Protein AF-A0A392SJG3-F1 (afdb_monomer_lite)

Secondary structure (DSSP, 8-state):
-HHHHHHHTTS-HHHHHTTHHHHHHHHHHHHHTGGG--HHHHHHHHHHHHHHHHHHHHHHHHHHHHHHHHHHHHHHHHHHHHHHHHHHHHHHHHHHHHHHH--

Radius of gyration: 27.7 Å; chains: 1; bounding box: 59×23×79 Å

Organism: NCBI:txid97028

Structure (mmCIF, N/CA/C/O backbone):
data_AF-A0A392SJG3-F1
#
_entry.id   AF-A0A392SJG3-F1
#
loop_
_atom_site.group_PDB
_atom_site.id
_atom_site.type_symbol
_atom_site.label_atom_id
_atom_site.label_alt_id
_atom_site.label_comp_id
_atom_site.label_asym_id
_atom_site.label_entity_id
_atom_site.label_seq_id
_atom_site.pdbx_PDB_ins_code
_atom_site.Cartn_x
_atom_site.Cartn_y
_atom_site.Cartn_z
_atom_site.occupancy
_atom_site.B_iso_or_equiv
_atom_site.auth_seq_id
_atom_site.auth_comp_id
_atom_site.auth_asym_id
_atom_site.auth_atom_id
_atom_site.pdbx_PDB_model_num
ATOM 1 N N . ALA A 1 1 ? -4.907 6.953 24.968 1.00 64.94 1 ALA A N 1
ATOM 2 C CA . ALA A 1 1 ? -5.655 6.340 23.853 1.00 64.94 1 ALA A CA 1
ATOM 3 C C . ALA A 1 1 ? -6.069 7.360 22.780 1.00 64.94 1 ALA A C 1
ATOM 5 O O . ALA A 1 1 ? -5.347 7.498 21.805 1.00 64.94 1 ALA A O 1
ATOM 6 N N . ILE A 1 2 ? -7.131 8.160 22.965 1.00 71.00 2 ILE A N 1
ATOM 7 C C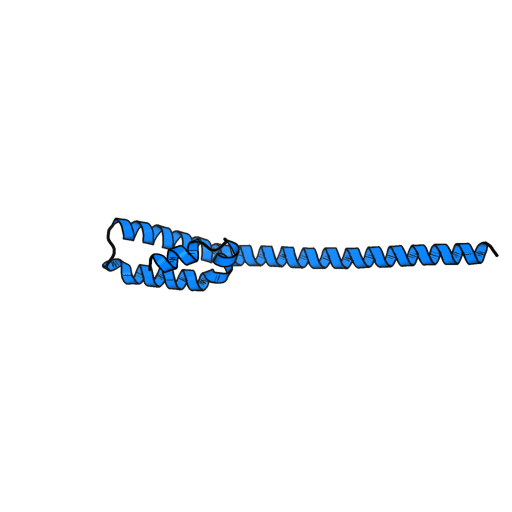A . ILE A 1 2 ? -7.715 9.012 21.894 1.00 71.00 2 ILE A CA 1
ATOM 8 C C . ILE A 1 2 ? -6.734 10.015 21.260 1.00 71.00 2 ILE A C 1
ATOM 10 O O . ILE A 1 2 ? -6.742 10.202 20.048 1.00 71.00 2 ILE A O 1
ATOM 14 N N . LYS A 1 3 ? -5.865 10.664 22.048 1.00 77.69 3 LYS A N 1
ATOM 15 C CA . LYS A 1 3 ? -4.851 11.586 21.498 1.00 77.69 3 LYS A CA 1
ATOM 16 C C . LYS A 1 3 ? -3.830 10.880 20.598 1.00 77.69 3 LYS A C 1
ATOM 18 O O . LYS A 1 3 ? -3.328 11.512 19.680 1.00 77.69 3 LYS A O 1
ATOM 23 N N . HIS A 1 4 ? -3.516 9.615 20.875 1.00 74.06 4 HIS A N 1
ATOM 24 C CA . HIS A 1 4 ? -2.569 8.830 20.084 1.00 74.06 4 HIS A CA 1
ATOM 25 C C . HIS A 1 4 ? -3.209 8.397 18.764 1.00 74.06 4 HIS A C 1
ATOM 27 O O . HIS A 1 4 ? -2.656 8.682 17.712 1.00 74.06 4 HIS A O 1
ATOM 33 N N . LEU A 1 5 ? -4.445 7.888 18.813 1.00 74.88 5 LEU A N 1
ATOM 34 C CA . LEU A 1 5 ? -5.230 7.599 17.613 1.0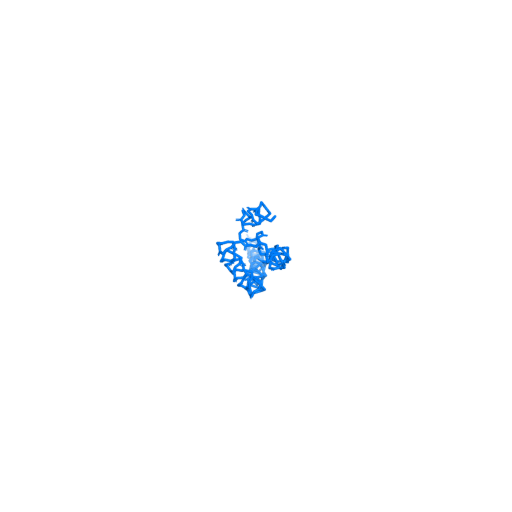0 74.88 5 LEU A CA 1
ATOM 35 C C . LEU A 1 5 ? -5.409 8.843 16.726 1.00 74.88 5 LEU A C 1
ATOM 37 O O . LEU A 1 5 ? -5.195 8.785 15.526 1.00 74.88 5 LEU A O 1
ATOM 41 N N . LYS A 1 6 ? -5.727 10.005 17.312 1.00 77.94 6 LYS A N 1
ATOM 42 C CA . LYS A 1 6 ? -5.826 11.264 16.555 1.00 77.94 6 LYS A CA 1
ATOM 43 C C . LYS A 1 6 ? -4.513 11.698 15.904 1.00 77.94 6 LYS A C 1
ATOM 45 O O . LYS A 1 6 ? -4.569 12.467 14.956 1.00 77.94 6 LYS A O 1
ATOM 50 N N . ARG A 1 7 ? -3.356 11.296 16.437 1.00 82.06 7 ARG A N 1
ATOM 51 C CA . ARG A 1 7 ? -2.068 11.529 15.771 1.00 82.06 7 ARG A CA 1
ATOM 52 C C . ARG A 1 7 ? -1.881 10.537 14.634 1.00 82.06 7 ARG A C 1
ATOM 54 O O . ARG A 1 7 ? -1.582 10.977 13.539 1.00 82.06 7 ARG A O 1
ATOM 61 N N . LEU A 1 8 ? -2.146 9.254 14.886 1.00 78.38 8 LEU A N 1
ATOM 62 C CA . LEU A 1 8 ? -2.042 8.197 13.880 1.00 78.38 8 LEU A CA 1
ATOM 63 C C . LEU A 1 8 ? -2.940 8.461 12.659 1.00 78.38 8 LEU A C 1
ATOM 65 O O . LEU A 1 8 ? -2.497 8.323 11.533 1.00 78.38 8 LEU A O 1
ATOM 69 N N . LEU A 1 9 ? -4.167 8.939 12.873 1.00 77.94 9 LEU A N 1
ATOM 70 C CA . LEU A 1 9 ? -5.121 9.271 11.804 1.00 77.94 9 LEU A CA 1
ATOM 71 C C . LEU A 1 9 ? -4.915 10.661 11.178 1.00 77.94 9 LEU A C 1
ATOM 73 O O . LEU A 1 9 ? -5.697 11.072 10.326 1.00 77.94 9 LEU A O 1
ATOM 77 N N . ARG A 1 10 ? -3.939 11.438 11.658 1.00 82.19 10 ARG A N 1
ATOM 78 C CA . ARG A 1 10 ? -3.564 12.729 11.053 1.00 82.19 10 ARG A CA 1
ATOM 79 C C . ARG A 1 10 ? -2.425 12.601 10.051 1.00 82.19 10 ARG A C 1
ATOM 81 O O . ARG A 1 10 ? -2.139 13.584 9.377 1.00 82.19 10 ARG A O 1
ATOM 88 N N . TYR A 1 11 ? -1.770 11.449 10.028 1.00 77.56 11 TYR A N 1
ATOM 89 C CA . TYR A 1 11 ? -0.770 11.114 9.034 1.00 77.56 11 TYR A CA 1
ATOM 90 C C . TYR A 1 11 ? -1.418 10.942 7.662 1.00 77.56 11 TYR A C 1
ATOM 92 O O . TYR A 1 11 ? -2.616 10.652 7.572 1.00 77.56 11 TYR A O 1
ATOM 100 N N . ASP A 1 12 ? -0.627 11.148 6.612 1.00 81.94 12 ASP A N 1
ATOM 101 C CA . ASP A 1 12 ? -1.051 10.772 5.266 1.00 81.94 12 ASP A CA 1
ATOM 102 C C . ASP A 1 12 ? -1.261 9.245 5.201 1.00 81.94 12 ASP A C 1
ATOM 104 O O . ASP A 1 12 ? -0.784 8.489 6.052 1.00 81.94 12 ASP A O 1
ATOM 108 N N . VAL A 1 13 ? -1.995 8.778 4.197 1.00 78.69 13 VAL A N 1
ATOM 109 C CA . VAL A 1 13 ? -2.242 7.356 3.948 1.00 78.69 13 VAL A CA 1
ATOM 110 C C . VAL A 1 13 ? -0.921 6.596 3.817 1.00 78.69 13 VAL A C 1
ATOM 112 O O . VAL A 1 13 ? -0.812 5.489 4.338 1.00 78.69 13 VAL A O 1
ATOM 115 N N . ASP A 1 14 ? 0.092 7.200 3.197 1.00 84.00 14 ASP A N 1
ATOM 116 C CA . ASP A 1 14 ? 1.424 6.606 3.058 1.00 84.00 14 ASP A CA 1
ATOM 117 C C . ASP A 1 14 ? 2.122 6.423 4.414 1.00 84.00 14 ASP A C 1
ATOM 119 O O . ASP A 1 14 ? 2.516 5.315 4.769 1.00 84.00 14 ASP A O 1
ATOM 123 N N . ASP A 1 15 ? 2.159 7.476 5.229 1.00 86.44 15 ASP A N 1
ATOM 124 C CA . ASP A 1 15 ? 2.710 7.443 6.589 1.00 86.44 15 ASP A CA 1
ATOM 125 C C . ASP A 1 15 ? 1.973 6.440 7.504 1.00 86.44 15 ASP A C 1
ATOM 127 O O . ASP A 1 15 ? 2.540 5.925 8.475 1.00 86.44 15 ASP A O 1
ATOM 131 N N . LEU A 1 16 ? 0.681 6.207 7.248 1.00 85.19 16 LEU A N 1
ATOM 132 C CA . LEU A 1 16 ? -0.130 5.237 7.980 1.00 85.19 16 LEU A CA 1
ATOM 133 C C . LEU A 1 16 ? 0.166 3.796 7.542 1.00 85.19 16 LEU A C 1
ATOM 135 O O . LEU A 1 16 ? 0.186 2.908 8.397 1.00 85.19 16 LEU A O 1
ATOM 139 N N . LEU A 1 17 ? 0.426 3.566 6.250 1.00 88.31 17 LEU A N 1
ATOM 140 C CA . LEU A 1 17 ? 0.882 2.273 5.727 1.00 88.31 17 LEU A CA 1
ATOM 141 C C . LEU A 1 17 ? 2.240 1.884 6.329 1.00 88.31 17 LEU A C 1
ATOM 143 O O . LEU A 1 17 ? 2.404 0.756 6.791 1.00 88.31 17 LEU A O 1
ATOM 147 N N . ASP A 1 18 ? 3.163 2.834 6.465 1.00 89.56 18 ASP A N 1
ATOM 148 C CA . ASP A 1 18 ? 4.469 2.585 7.096 1.00 89.56 18 ASP A CA 1
ATOM 149 C C . ASP A 1 18 ? 4.354 2.273 8.601 1.00 89.56 18 ASP A C 1
ATOM 151 O O . ASP A 1 18 ? 5.230 1.656 9.214 1.00 89.56 18 ASP A O 1
ATOM 155 N N . GLN A 1 19 ? 3.247 2.683 9.225 1.00 88.94 19 GLN A N 1
ATOM 156 C CA . GLN A 1 19 ? 2.988 2.526 10.656 1.00 88.94 19 GLN A CA 1
ATOM 157 C C . GLN A 1 19 ? 1.938 1.456 10.983 1.00 88.94 19 GLN A C 1
ATOM 159 O O . GLN A 1 19 ? 1.463 1.410 12.123 1.00 88.94 19 GLN A O 1
ATOM 164 N N . VAL A 1 20 ? 1.612 0.555 10.047 1.00 91.50 20 VAL A N 1
ATOM 165 C CA . VAL A 1 20 ? 0.634 -0.540 10.237 1.00 91.50 20 VAL A CA 1
ATOM 166 C C . VAL A 1 20 ? 0.869 -1.315 11.537 1.00 91.50 20 VAL A C 1
ATOM 168 O O . VAL A 1 20 ? -0.079 -1.605 12.270 1.00 91.50 20 VAL A O 1
ATOM 171 N N . ASN A 1 21 ? 2.129 -1.604 11.872 1.00 91.69 21 ASN A N 1
ATOM 172 C CA . ASN A 1 21 ? 2.481 -2.320 13.101 1.00 91.69 21 ASN A CA 1
ATOM 173 C C . ASN A 1 21 ? 2.158 -1.500 14.359 1.00 91.69 21 ASN A C 1
ATOM 175 O O . ASN A 1 21 ? 1.531 -2.009 15.287 1.00 91.69 21 ASN A O 1
ATOM 179 N N . ASN A 1 22 ? 2.515 -0.213 14.375 1.00 91.25 22 ASN A N 1
ATOM 180 C CA . ASN A 1 22 ? 2.215 0.683 15.497 1.00 91.25 22 ASN A CA 1
ATOM 181 C C . ASN A 1 22 ? 0.700 0.858 15.679 1.00 91.25 22 ASN A C 1
ATOM 183 O O . ASN A 1 22 ? 0.199 0.867 16.806 1.00 91.25 22 ASN A O 1
ATOM 187 N N . PHE A 1 23 ? -0.037 0.967 14.570 1.00 91.19 23 PHE A N 1
ATOM 188 C CA . PHE A 1 23 ? -1.494 1.049 14.583 1.00 91.19 23 PHE A CA 1
ATOM 189 C C . PHE A 1 23 ? -2.140 -0.251 15.084 1.00 91.19 23 PHE A C 1
ATOM 191 O O . PHE A 1 23 ? -3.087 -0.201 15.869 1.00 91.19 23 PHE A O 1
ATOM 198 N N . THR A 1 24 ? -1.594 -1.405 14.693 1.00 93.56 24 THR A N 1
ATOM 199 C CA . THR A 1 24 ? -2.050 -2.727 15.149 1.00 93.56 24 THR A CA 1
ATOM 200 C C . THR A 1 24 ? -1.887 -2.887 16.656 1.00 93.56 24 THR A C 1
ATOM 202 O O . THR A 1 24 ? -2.867 -3.186 17.334 1.00 93.56 24 THR A O 1
ATOM 205 N N . VAL A 1 25 ? -0.704 -2.580 17.199 1.00 94.00 25 VAL A N 1
ATOM 206 C CA . VAL A 1 25 ? -0.456 -2.618 18.653 1.00 94.00 25 VAL A C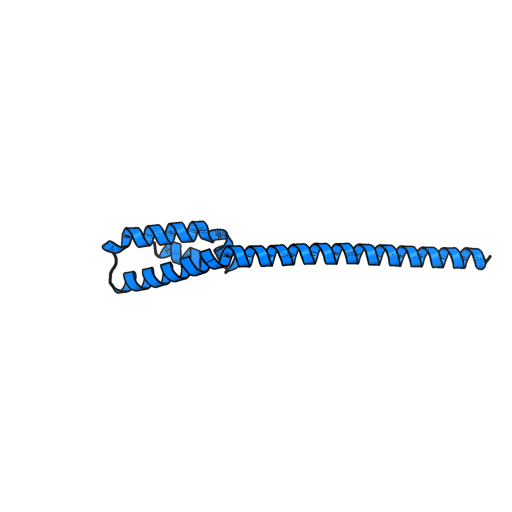A 1
ATOM 207 C C . VAL A 1 25 ? -1.445 -1.717 19.398 1.00 94.00 25 VAL A C 1
ATOM 209 O O . VAL A 1 25 ? -2.041 -2.123 20.394 1.00 94.00 25 VAL A O 1
ATOM 212 N N . PHE A 1 26 ? -1.696 -0.510 18.882 1.00 91.81 26 PHE A N 1
ATOM 213 C CA . PHE A 1 26 ? -2.689 0.384 19.474 1.00 91.81 26 PHE A CA 1
ATOM 214 C C . PHE A 1 26 ? -4.108 -0.214 19.475 1.00 91.81 26 PHE A C 1
ATOM 216 O O . PHE A 1 26 ? -4.832 -0.078 20.467 1.00 91.81 26 PHE A O 1
ATOM 223 N N . ALA A 1 27 ? -4.535 -0.824 18.366 1.00 92.25 27 ALA A N 1
ATOM 224 C CA . ALA A 1 27 ? -5.867 -1.412 18.250 1.00 92.25 27 ALA A CA 1
ATOM 225 C C . ALA A 1 27 ? -6.048 -2.585 19.228 1.00 92.25 27 ALA A C 1
ATOM 227 O O . ALA A 1 27 ? -7.090 -2.695 19.882 1.00 92.25 27 ALA A O 1
ATOM 228 N N . GLU A 1 28 ? -5.012 -3.406 19.394 1.00 94.31 28 GLU A N 1
ATOM 229 C CA . GLU A 1 28 ? -4.988 -4.501 20.364 1.00 94.31 28 GLU A CA 1
ATOM 230 C C . GLU A 1 28 ? -5.047 -3.993 21.813 1.00 94.31 28 GLU A C 1
ATOM 232 O O . GLU A 1 28 ? -5.873 -4.476 22.594 1.00 94.31 28 GLU A O 1
ATOM 237 N N . ASP A 1 29 ? -4.272 -2.960 22.157 1.00 92.50 29 ASP A N 1
ATOM 238 C CA . ASP A 1 29 ? -4.311 -2.318 23.480 1.00 92.50 29 ASP A CA 1
ATOM 239 C C . ASP A 1 29 ? -5.697 -1.729 23.797 1.00 92.50 29 ASP A C 1
ATOM 241 O O . ASP A 1 29 ? -6.208 -1.824 24.926 1.00 92.50 29 ASP A O 1
ATOM 245 N N . LEU A 1 30 ? -6.332 -1.113 22.792 1.00 90.25 30 LEU A N 1
ATOM 246 C CA . LEU A 1 30 ? -7.685 -0.575 22.913 1.00 90.25 30 LEU A CA 1
ATOM 247 C C . LEU A 1 30 ? -8.694 -1.701 23.167 1.00 90.25 30 LEU A C 1
ATOM 249 O O . LEU A 1 30 ? -9.523 -1.584 24.074 1.00 90.25 30 LEU A O 1
ATOM 253 N N . ARG A 1 31 ? -8.580 -2.809 22.427 1.00 93.25 31 ARG A N 1
ATOM 254 C CA . ARG A 1 31 ? -9.423 -3.998 22.587 1.00 93.25 31 ARG A CA 1
ATOM 255 C C . ARG A 1 31 ? -9.254 -4.653 23.957 1.00 93.25 31 ARG A C 1
ATOM 257 O O . ARG A 1 31 ? -10.253 -5.011 24.589 1.00 93.25 31 ARG A O 1
ATOM 264 N N . ALA A 1 32 ? -8.024 -4.752 24.457 1.00 93.94 32 ALA A N 1
ATOM 265 C CA . ALA A 1 32 ? -7.732 -5.262 25.799 1.00 93.94 32 ALA A CA 1
ATOM 266 C C . ALA A 1 32 ? -8.374 -4.404 26.909 1.00 93.94 32 ALA A C 1
ATOM 268 O O . ALA A 1 32 ? -8.711 -4.898 27.987 1.00 93.94 32 ALA A O 1
ATOM 269 N N . SER A 1 33 ? -8.612 -3.122 26.626 1.00 90.50 33 SER A N 1
ATOM 270 C CA . SER A 1 33 ? -9.262 -2.173 27.538 1.00 90.50 33 SER A CA 1
ATOM 271 C C . SER A 1 33 ? -10.791 -2.094 27.379 1.00 90.50 33 SER A C 1
ATOM 273 O O . SER A 1 33 ? -11.418 -1.236 28.004 1.00 90.50 33 SER A O 1
ATOM 275 N N . SER A 1 34 ? -11.404 -2.978 26.581 1.00 91.94 34 SER A N 1
ATOM 276 C CA . SER A 1 34 ? -12.836 -2.942 26.221 1.00 91.94 34 SER A CA 1
ATOM 277 C C . SER A 1 34 ? -13.795 -2.936 27.414 1.00 91.94 34 SER A C 1
ATOM 279 O O . SER A 1 34 ? -14.819 -2.260 27.376 1.00 91.94 34 SER A O 1
ATOM 281 N N . TRP A 1 35 ? -13.444 -3.606 28.512 1.00 94.38 35 TRP A N 1
ATOM 282 C CA . TRP A 1 35 ? -14.257 -3.667 29.735 1.00 94.38 35 TRP A CA 1
ATOM 283 C C . TRP A 1 35 ? -14.468 -2.307 30.423 1.00 94.38 35 TRP A C 1
ATOM 285 O O . TRP A 1 35 ? -15.354 -2.174 31.266 1.00 94.38 35 TRP A O 1
ATOM 295 N N . ARG A 1 36 ? -13.660 -1.294 30.085 1.00 94.06 36 ARG A N 1
ATOM 296 C CA . ARG A 1 36 ? -13.764 0.076 30.623 1.00 94.06 36 ARG A CA 1
ATOM 297 C C . ARG A 1 36 ? -14.564 1.012 29.723 1.00 94.06 36 ARG A C 1
ATOM 299 O O . ARG A 1 36 ? -14.743 2.172 30.089 1.00 94.06 36 ARG A O 1
ATOM 306 N N . LEU A 1 37 ? -14.963 0.545 28.543 1.00 90.81 37 LEU A N 1
ATOM 307 C CA . LEU A 1 37 ? -15.565 1.374 27.511 1.00 90.81 37 LEU A CA 1
ATOM 308 C C . LEU A 1 37 ? -17.081 1.448 27.679 1.00 90.81 37 LEU A C 1
ATOM 310 O O . LEU A 1 37 ? -17.759 0.474 28.005 1.00 90.81 37 LEU A O 1
ATOM 314 N N . THR A 1 38 ? -17.630 2.624 27.402 1.00 94.50 38 THR A N 1
ATOM 315 C CA . THR A 1 38 ? -19.070 2.807 27.220 1.00 94.50 38 THR A CA 1
AT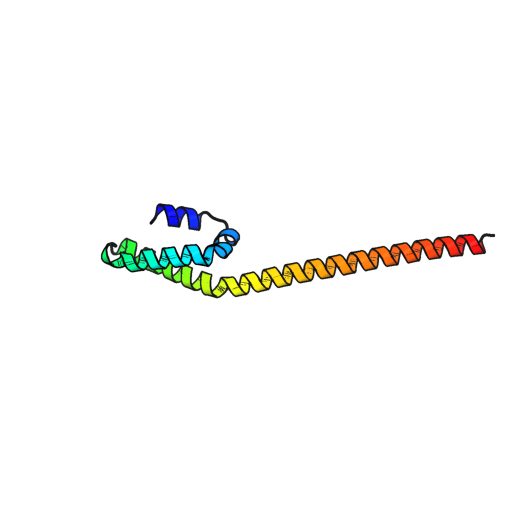OM 316 C C . THR A 1 38 ? -19.537 2.184 25.899 1.00 94.50 38 THR A C 1
ATOM 318 O O . THR A 1 38 ? -18.754 1.986 24.975 1.00 94.50 38 THR A O 1
ATOM 321 N N . ASN A 1 39 ? -20.847 1.980 25.729 1.00 95.06 39 ASN A N 1
ATOM 322 C CA . ASN A 1 39 ? -21.418 1.460 24.472 1.00 95.06 39 ASN A CA 1
ATOM 323 C C . ASN A 1 39 ? -21.103 2.311 23.227 1.00 95.06 39 ASN A C 1
ATOM 325 O O . ASN A 1 39 ? -21.140 1.812 22.104 1.00 95.06 39 ASN A O 1
ATOM 329 N N . LYS A 1 40 ? -20.863 3.618 23.392 1.00 94.06 40 LYS A N 1
ATOM 330 C CA . LYS A 1 40 ? -20.447 4.483 22.276 1.00 94.06 40 LYS A CA 1
ATOM 331 C C . LYS A 1 40 ? -18.981 4.248 21.922 1.00 94.06 40 LYS A C 1
ATOM 333 O O . LYS A 1 40 ? -18.646 4.181 20.748 1.00 94.06 40 LYS A O 1
ATOM 338 N N . GLU A 1 41 ? -18.132 4.106 22.933 1.00 91.50 41 GLU A N 1
ATOM 339 C CA . GLU A 1 41 ? -16.706 3.837 22.750 1.00 91.50 41 GLU A CA 1
ATOM 340 C C . GLU A 1 41 ? -16.445 2.416 22.239 1.00 91.50 41 GLU A C 1
ATOM 342 O O . GLU A 1 41 ? -15.522 2.230 21.457 1.00 91.50 41 GLU A O 1
ATOM 347 N N . LEU A 1 42 ? -17.275 1.436 22.615 1.00 92.88 42 LEU A N 1
ATOM 348 C CA . LEU A 1 42 ? -17.220 0.077 22.067 1.00 92.88 42 LEU A CA 1
ATOM 349 C C . LEU A 1 42 ? -17.480 0.061 20.560 1.00 92.88 42 LEU A C 1
ATOM 351 O O . LEU A 1 42 ? -16.678 -0.501 19.828 1.00 92.88 42 LEU A O 1
ATOM 355 N N . ARG A 1 43 ? -18.531 0.743 20.088 1.00 93.75 43 ARG A N 1
ATOM 356 C CA . ARG A 1 43 ? -18.797 0.871 18.644 1.00 93.75 43 ARG A CA 1
ATOM 357 C C . ARG A 1 43 ? -17.640 1.520 17.898 1.00 93.75 43 ARG A C 1
ATOM 359 O O . ARG A 1 43 ? -17.202 1.032 16.871 1.00 93.75 43 ARG A O 1
ATOM 366 N N . PHE A 1 44 ? -17.086 2.583 18.469 1.00 90.56 44 PHE A N 1
ATOM 367 C CA . PHE A 1 44 ? -15.906 3.217 17.898 1.00 90.56 44 PHE A CA 1
ATOM 368 C C . PHE A 1 44 ? -14.689 2.276 17.844 1.00 90.56 44 PHE A C 1
ATOM 370 O O . PHE A 1 44 ? -13.929 2.294 16.883 1.00 90.56 44 PHE A O 1
ATOM 377 N N . MET A 1 45 ? -14.484 1.454 18.875 1.00 93.06 45 MET A N 1
ATOM 378 C CA . MET A 1 45 ? -13.432 0.436 18.882 1.00 93.06 45 MET A CA 1
ATOM 379 C C . MET A 1 45 ? -13.667 -0.630 17.803 1.00 93.06 45 MET A C 1
ATOM 381 O O . MET A 1 45 ? -12.699 -1.061 17.183 1.00 93.06 45 MET A O 1
ATOM 385 N N . GLU A 1 46 ? -14.914 -1.046 17.567 1.00 94.75 46 GLU A N 1
ATOM 386 C CA . GLU A 1 46 ? -15.267 -1.964 16.474 1.00 94.75 46 GLU A CA 1
ATOM 387 C C . GLU A 1 46 ? -14.883 -1.369 15.113 1.00 94.75 46 GLU A C 1
ATOM 389 O O . GLU A 1 46 ? -14.196 -2.038 14.342 1.00 94.75 46 GLU A O 1
ATOM 394 N N . ASP A 1 47 ? -15.205 -0.093 14.870 1.00 94.12 47 ASP A N 1
ATOM 395 C CA . ASP A 1 47 ? -14.808 0.616 13.644 1.00 94.12 47 ASP A CA 1
ATOM 396 C C . ASP A 1 47 ? -13.274 0.672 13.487 1.00 94.12 47 ASP A C 1
ATOM 398 O O . ASP A 1 47 ? -12.734 0.407 12.412 1.00 94.12 47 ASP A O 1
ATOM 402 N N . VAL A 1 48 ? -12.545 0.971 14.573 1.00 92.12 48 VAL A N 1
ATOM 403 C CA . VAL A 1 48 ? -11.068 0.982 14.583 1.00 92.12 48 VAL A CA 1
ATOM 404 C C . VAL A 1 48 ? -10.499 -0.401 14.265 1.00 92.12 48 VAL A C 1
ATOM 406 O O . VAL A 1 48 ? -9.503 -0.503 13.550 1.00 92.12 48 VAL A O 1
ATOM 409 N N . MET A 1 49 ? -11.117 -1.462 14.782 1.00 94.19 49 MET A N 1
ATOM 410 C CA . MET A 1 49 ? -10.671 -2.835 14.552 1.00 94.19 49 MET A CA 1
ATOM 411 C C . MET A 1 49 ? -10.934 -3.298 13.126 1.00 94.19 49 MET A C 1
ATOM 413 O O . MET A 1 49 ? -10.072 -3.942 12.530 1.00 94.19 49 MET A O 1
ATOM 417 N N . GLN A 1 50 ? -12.087 -2.938 12.565 1.00 95.69 50 GLN A N 1
ATOM 418 C CA . GLN A 1 50 ? -12.376 -3.194 11.160 1.00 95.69 50 GLN A CA 1
ATOM 419 C C . GLN A 1 50 ? -11.346 -2.496 10.266 1.00 95.69 50 GLN A C 1
ATOM 421 O O . GLN A 1 50 ? -10.729 -3.139 9.419 1.00 95.69 50 GLN A O 1
ATOM 426 N N . PHE A 1 51 ? -11.107 -1.206 10.508 1.00 92.69 51 PHE A N 1
ATOM 427 C CA . PHE A 1 51 ? -10.132 -0.439 9.743 1.00 92.69 51 PHE A CA 1
ATOM 428 C C . PHE A 1 51 ? -8.713 -1.016 9.860 1.00 92.69 51 PHE A C 1
ATOM 430 O O . PHE A 1 51 ? -8.007 -1.124 8.862 1.00 92.69 51 PHE A O 1
ATOM 437 N N . GLN A 1 52 ? -8.301 -1.449 11.056 1.00 94.31 52 GLN A N 1
ATOM 438 C CA . GLN A 1 52 ? -7.014 -2.118 11.254 1.00 94.31 52 GLN A CA 1
ATOM 439 C C . GLN A 1 52 ? -6.900 -3.405 10.426 1.00 94.31 52 GLN A C 1
ATOM 441 O O . GLN A 1 52 ? -5.865 -3.625 9.797 1.00 94.31 52 GLN A O 1
ATOM 446 N N . GLY A 1 53 ? -7.950 -4.229 10.392 1.00 94.94 53 GLY A N 1
ATOM 447 C CA . GLY A 1 53 ? -7.967 -5.457 9.596 1.00 94.94 53 GLY A CA 1
ATOM 448 C C . GLY A 1 53 ? -7.858 -5.184 8.095 1.00 94.94 53 GLY A C 1
ATOM 449 O O . GLY A 1 53 ? -7.067 -5.829 7.404 1.00 94.94 53 GLY A O 1
ATOM 450 N N . GLU A 1 54 ? -8.597 -4.192 7.597 1.00 94.62 54 GLU A N 1
ATOM 451 C CA . GLU A 1 54 ? -8.511 -3.748 6.201 1.00 94.62 54 GLU A CA 1
ATOM 452 C C . GLU A 1 54 ? -7.112 -3.218 5.866 1.00 94.62 54 GLU A C 1
ATOM 454 O O . GLU A 1 54 ? -6.550 -3.561 4.825 1.00 94.62 54 GLU A O 1
ATOM 459 N N . LEU A 1 55 ? -6.518 -2.424 6.758 1.00 92.38 55 LEU A N 1
ATOM 460 C CA . LEU A 1 55 ? -5.187 -1.862 6.564 1.00 92.38 55 LEU A CA 1
ATOM 461 C C . LEU A 1 55 ? -4.114 -2.962 6.512 1.00 92.38 55 LEU A C 1
ATOM 463 O O . LEU A 1 55 ? -3.324 -2.993 5.571 1.00 92.38 55 LEU A O 1
ATOM 467 N N . VAL A 1 56 ? -4.122 -3.904 7.462 1.00 94.81 56 VAL A N 1
ATOM 468 C CA . VAL A 1 56 ? -3.187 -5.045 7.480 1.00 94.81 56 VAL A CA 1
ATOM 469 C C . VAL A 1 56 ? -3.343 -5.923 6.240 1.00 94.81 56 VAL A C 1
ATOM 471 O O . VAL A 1 56 ? -2.346 -6.384 5.690 1.00 94.81 56 VAL A O 1
ATOM 474 N N . SER A 1 57 ? -4.575 -6.145 5.776 1.00 95.00 57 SER A N 1
ATOM 475 C CA . SER A 1 57 ? -4.822 -6.962 4.586 1.00 95.00 57 SER A CA 1
ATOM 476 C C . SER A 1 57 ? -4.319 -6.303 3.301 1.00 95.00 57 SER A C 1
ATOM 478 O O . SER A 1 57 ? -3.882 -7.005 2.392 1.00 95.00 57 SER A O 1
ATOM 480 N N . ASN A 1 58 ? -4.425 -4.977 3.194 1.00 93.69 58 ASN A N 1
ATOM 481 C CA . ASN A 1 58 ? -4.139 -4.264 1.949 1.00 93.69 58 ASN A CA 1
ATOM 482 C C . ASN A 1 58 ? -2.707 -3.722 1.872 1.00 93.69 58 ASN A C 1
ATOM 484 O O . ASN A 1 58 ? -2.192 -3.571 0.764 1.00 93.69 58 ASN A O 1
ATOM 488 N N . ALA A 1 59 ? -2.048 -3.458 3.006 1.00 92.81 59 ALA A N 1
ATOM 489 C CA . ALA A 1 59 ? -0.709 -2.869 3.024 1.00 92.81 59 ALA A CA 1
ATOM 490 C C . ALA A 1 59 ? 0.327 -3.652 2.191 1.00 92.81 59 ALA A C 1
ATOM 492 O O . ALA A 1 59 ? 0.961 -3.020 1.347 1.00 92.81 59 ALA A O 1
ATOM 493 N N . PRO A 1 60 ? 0.439 -4.997 2.287 1.00 93.31 60 PRO A N 1
ATOM 494 C CA . PRO A 1 60 ? 1.414 -5.746 1.488 1.00 93.31 60 PRO A CA 1
ATOM 495 C C . PRO A 1 60 ? 1.169 -5.645 -0.022 1.00 93.31 60 PRO A C 1
ATOM 497 O O . PRO A 1 60 ? 2.107 -5.593 -0.812 1.00 93.31 60 PRO A O 1
ATOM 500 N N . PHE A 1 61 ? -0.100 -5.615 -0.442 1.00 93.75 61 PHE A N 1
ATOM 501 C CA . PHE A 1 61 ? -0.446 -5.453 -1.853 1.00 93.75 61 PHE A CA 1
ATOM 502 C C . PHE A 1 61 ? -0.090 -4.051 -2.356 1.00 93.75 61 PHE A C 1
ATOM 504 O O . PHE A 1 61 ? 0.483 -3.914 -3.435 1.00 93.75 61 PHE A O 1
ATOM 511 N N . ILE A 1 62 ? -0.404 -3.014 -1.575 1.00 92.38 62 ILE A N 1
ATOM 512 C CA . ILE A 1 62 ? -0.087 -1.625 -1.926 1.00 92.38 62 ILE A CA 1
ATOM 513 C C . ILE A 1 62 ? 1.431 -1.429 -2.027 1.00 92.38 62 ILE A C 1
ATOM 515 O O . ILE A 1 62 ? 1.894 -0.813 -2.986 1.00 92.38 62 ILE A O 1
ATOM 519 N N . GLU A 1 63 ? 2.196 -1.979 -1.082 1.00 92.12 63 GLU A N 1
ATOM 520 C CA . GLU A 1 63 ? 3.663 -1.960 -1.097 1.00 92.12 63 GLU A CA 1
ATOM 521 C C . GLU A 1 63 ? 4.212 -2.650 -2.353 1.00 92.12 63 GLU A C 1
ATOM 523 O O . GLU A 1 63 ? 4.937 -2.029 -3.126 1.00 92.12 63 GLU A O 1
ATOM 528 N N . ALA A 1 64 ? 3.750 -3.867 -2.659 1.00 94.38 64 ALA A N 1
ATOM 529 C CA . ALA A 1 64 ? 4.176 -4.589 -3.858 1.00 94.38 64 ALA A CA 1
ATOM 530 C C . ALA A 1 64 ? 3.880 -3.826 -5.165 1.00 94.38 64 ALA A C 1
ATOM 532 O O . ALA A 1 64 ? 4.680 -3.852 -6.104 1.00 94.38 64 ALA A O 1
ATOM 533 N N . VAL A 1 65 ? 2.738 -3.135 -5.247 1.00 94.94 65 VAL A N 1
ATOM 534 C CA . VAL A 1 65 ? 2.393 -2.300 -6.410 1.00 94.94 65 VAL A CA 1
ATOM 535 C C . VAL A 1 65 ? 3.306 -1.074 -6.505 1.00 94.94 65 VAL A C 1
ATOM 537 O O . VAL A 1 65 ? 3.751 -0.739 -7.607 1.00 94.94 65 VAL A O 1
ATOM 540 N N . LYS A 1 66 ? 3.607 -0.415 -5.380 1.00 92.88 66 LYS A N 1
ATOM 541 C CA . LYS A 1 66 ? 4.544 0.719 -5.335 1.00 92.88 66 LYS A CA 1
ATOM 542 C C . LYS A 1 66 ? 5.945 0.297 -5.777 1.00 92.88 66 LYS A C 1
ATOM 544 O O . LYS A 1 66 ? 6.529 0.965 -6.632 1.00 92.88 66 LYS A O 1
ATOM 549 N N . ASP A 1 67 ? 6.432 -0.834 -5.280 1.00 94.31 67 ASP A N 1
ATOM 550 C CA . ASP A 1 67 ? 7.739 -1.385 -5.643 1.00 94.31 67 ASP A CA 1
ATOM 551 C C . ASP A 1 67 ? 7.814 -1.721 -7.133 1.00 94.31 67 ASP A C 1
ATOM 553 O O . ASP A 1 67 ? 8.760 -1.329 -7.821 1.00 94.31 67 ASP A O 1
ATOM 557 N N . ALA A 1 68 ? 6.785 -2.385 -7.668 1.00 96.56 68 ALA A N 1
ATOM 558 C CA . ALA A 1 68 ? 6.704 -2.696 -9.092 1.00 96.56 68 ALA A CA 1
ATOM 559 C C . ALA A 1 68 ? 6.698 -1.425 -9.955 1.00 96.56 68 ALA A C 1
ATOM 561 O O . ALA A 1 68 ? 7.366 -1.374 -10.991 1.00 96.56 68 ALA A O 1
ATOM 562 N N . HIS A 1 69 ? 5.980 -0.385 -9.524 1.00 95.88 69 HIS A N 1
ATOM 563 C CA . HIS A 1 69 ? 5.964 0.900 -10.213 1.00 95.88 69 HIS A CA 1
ATOM 564 C C . HIS A 1 69 ? 7.338 1.587 -10.177 1.00 95.88 69 HIS A C 1
ATOM 566 O O . HIS A 1 69 ? 7.795 2.078 -11.212 1.00 95.88 69 HIS A O 1
ATOM 572 N N . SER A 1 70 ? 8.015 1.592 -9.023 1.00 95.56 70 SER A N 1
ATOM 573 C CA . SER A 1 70 ? 9.372 2.142 -8.890 1.00 95.56 70 SER A CA 1
ATOM 574 C C . SER A 1 70 ? 10.356 1.405 -9.797 1.00 95.56 70 SER A C 1
ATOM 576 O O . SER A 1 70 ? 11.051 2.030 -10.597 1.00 95.56 70 SER A O 1
ATOM 578 N N . CYS A 1 71 ? 10.339 0.069 -9.763 1.00 97.06 71 CYS A N 1
ATOM 579 C CA . CYS A 1 71 ? 11.184 -0.769 -10.611 1.00 97.06 71 CYS A CA 1
ATOM 580 C C . CYS A 1 71 ? 10.941 -0.498 -12.105 1.00 97.06 71 CYS A C 1
ATOM 582 O O . CYS A 1 71 ? 11.886 -0.281 -12.865 1.00 97.06 71 CYS A O 1
ATOM 584 N N . HIS A 1 72 ? 9.675 -0.440 -12.530 1.00 97.00 72 HIS A N 1
ATOM 585 C CA . HIS A 1 72 ? 9.326 -0.112 -13.911 1.00 97.00 72 HIS A CA 1
ATOM 586 C C . HIS A 1 72 ? 9.843 1.277 -14.316 1.00 97.00 72 HIS A C 1
ATOM 588 O O . HIS A 1 72 ? 10.392 1.437 -15.407 1.00 97.00 72 HIS A O 1
ATOM 594 N N . HIS A 1 73 ? 9.698 2.278 -13.445 1.00 97.94 73 HIS A N 1
ATOM 595 C CA . HIS A 1 73 ? 10.186 3.630 -13.706 1.00 97.94 73 HIS A CA 1
ATOM 596 C C . HIS A 1 73 ? 11.712 3.679 -13.879 1.00 97.94 73 HIS A C 1
ATOM 598 O O . HIS A 1 73 ? 12.200 4.302 -14.827 1.00 97.94 73 HIS A O 1
ATOM 604 N N . GLU A 1 74 ? 12.461 2.986 -13.020 1.00 98.00 74 GLU A N 1
ATOM 605 C CA . GLU A 1 74 ? 13.921 2.872 -13.124 1.00 98.00 74 GLU A CA 1
ATOM 606 C C . GLU A 1 74 ? 14.344 2.194 -14.432 1.00 98.00 74 GLU A C 1
ATOM 608 O O . GLU A 1 74 ? 15.202 2.712 -15.151 1.00 98.00 74 GLU A O 1
ATOM 613 N N . MET A 1 75 ? 13.700 1.078 -14.787 1.00 97.81 75 MET A N 1
ATOM 614 C CA . MET A 1 75 ? 13.977 0.359 -16.033 1.00 97.81 75 MET A CA 1
ATOM 615 C C . MET A 1 75 ? 13.720 1.228 -17.267 1.00 97.81 75 MET A C 1
ATOM 617 O O . MET A 1 75 ? 14.573 1.308 -18.153 1.00 97.81 75 MET A O 1
ATOM 621 N N . VAL A 1 76 ? 12.560 1.889 -17.329 1.00 97.81 76 VAL A N 1
ATOM 622 C CA . VAL A 1 76 ? 12.203 2.772 -18.449 1.00 97.81 76 VAL A CA 1
ATOM 623 C C . VAL A 1 76 ? 13.198 3.921 -18.567 1.00 97.81 76 VAL A C 1
ATOM 625 O O . VAL A 1 76 ? 13.655 4.213 -19.672 1.00 97.81 76 VAL A O 1
ATOM 628 N N . SER A 1 77 ? 13.577 4.531 -17.444 1.00 98.31 77 SER A N 1
ATOM 629 C CA . SER A 1 77 ? 14.557 5.620 -17.430 1.00 98.31 77 SER A CA 1
ATOM 630 C C . SER A 1 77 ? 15.923 5.150 -17.937 1.00 98.31 77 SER A C 1
ATOM 632 O O . SER A 1 77 ? 16.513 5.796 -18.800 1.00 98.31 77 SER A O 1
ATOM 634 N N . ALA A 1 78 ? 16.397 3.982 -17.495 1.00 98.38 78 ALA A N 1
ATOM 635 C CA . ALA A 1 78 ? 17.669 3.421 -17.951 1.00 98.38 78 ALA A CA 1
ATOM 636 C C . ALA A 1 78 ? 17.675 3.103 -19.457 1.00 98.38 78 ALA A C 1
ATOM 638 O O . ALA A 1 78 ? 18.644 3.412 -20.153 1.00 98.38 78 ALA A O 1
ATOM 639 N N . VAL A 1 79 ? 16.595 2.511 -19.977 1.00 98.31 79 VAL A N 1
ATOM 640 C CA . VAL A 1 79 ? 16.453 2.234 -21.417 1.00 98.31 79 VAL A CA 1
ATOM 641 C C . VAL A 1 79 ? 16.412 3.535 -22.216 1.00 98.31 79 VAL A C 1
ATOM 643 O O . VAL A 1 79 ? 17.038 3.628 -23.272 1.00 98.31 79 VAL A O 1
ATOM 646 N N . PHE A 1 80 ? 15.715 4.552 -21.711 1.00 98.38 80 PHE A N 1
ATOM 647 C CA . PHE A 1 80 ? 15.653 5.856 -22.358 1.00 98.38 80 PHE A CA 1
ATOM 648 C C . PHE A 1 80 ? 17.041 6.501 -22.481 1.00 98.38 80 PHE A C 1
ATOM 650 O O . PHE A 1 80 ? 17.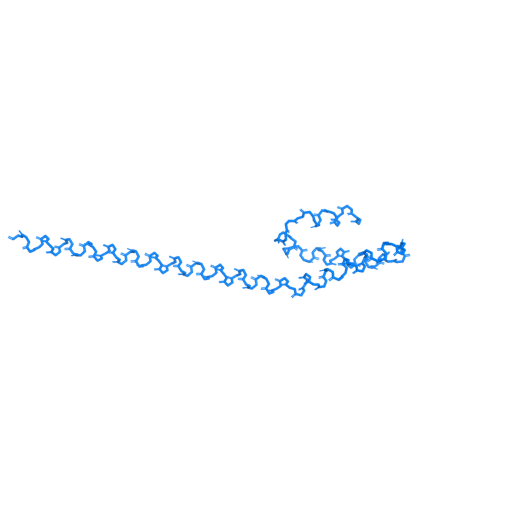418 6.923 -23.576 1.00 98.38 80 PHE A O 1
ATOM 657 N N . GLU A 1 81 ? 17.837 6.500 -21.408 1.00 98.50 81 GLU A N 1
ATOM 658 C CA . GLU A 1 81 ? 19.213 7.017 -21.436 1.00 98.50 81 GLU A CA 1
ATOM 659 C C . GLU A 1 81 ? 20.101 6.263 -22.437 1.00 98.50 81 GLU A C 1
ATOM 661 O O . GLU A 1 81 ? 20.847 6.877 -23.205 1.00 98.50 81 GLU A O 1
ATOM 666 N N . GLN A 1 82 ? 19.977 4.932 -22.509 1.00 98.38 82 GLN A N 1
ATOM 667 C CA . GLN A 1 82 ? 20.707 4.129 -23.496 1.00 98.38 82 GLN A CA 1
ATOM 668 C C . GLN A 1 82 ? 20.330 4.495 -24.937 1.00 98.38 82 GLN A C 1
ATOM 670 O O . GLN A 1 82 ? 21.211 4.640 -25.786 1.00 98.38 82 GLN A O 1
ATOM 675 N N . ILE A 1 83 ? 19.036 4.681 -25.219 1.00 98.50 83 ILE A N 1
ATOM 676 C CA . ILE A 1 83 ? 18.556 5.097 -26.545 1.00 98.50 83 ILE A CA 1
ATOM 677 C C . ILE A 1 83 ? 19.115 6.475 -26.911 1.00 98.50 83 ILE A C 1
ATOM 679 O O . ILE A 1 83 ? 19.575 6.674 -28.038 1.00 98.50 83 ILE A O 1
ATOM 683 N N . MET A 1 84 ? 19.098 7.420 -25.970 1.00 98.25 84 MET A N 1
ATOM 684 C CA . MET A 1 84 ? 19.620 8.768 -26.195 1.00 98.25 84 MET A CA 1
ATOM 685 C C . MET A 1 84 ? 21.128 8.758 -26.454 1.00 98.25 84 MET A C 1
ATOM 687 O O . MET A 1 84 ? 21.586 9.404 -27.398 1.00 98.25 84 MET A O 1
ATOM 691 N N . SER A 1 85 ? 21.886 7.971 -25.687 1.00 98.44 85 SER A N 1
ATOM 692 C CA . SER A 1 85 ? 23.324 7.780 -25.898 1.00 98.44 85 SER A CA 1
ATOM 693 C C . SER A 1 85 ? 23.631 7.169 -27.270 1.00 98.44 85 SER A C 1
ATOM 695 O O . SER A 1 85 ? 24.492 7.673 -27.994 1.00 98.44 85 SER A O 1
ATOM 697 N N . LEU A 1 86 ? 22.886 6.135 -27.675 1.00 98.50 86 LEU A N 1
ATOM 698 C CA . LEU A 1 86 ? 23.044 5.510 -28.988 1.00 98.50 86 LEU A CA 1
ATOM 699 C C . LEU A 1 86 ? 22.741 6.495 -30.122 1.00 98.50 86 LEU A C 1
ATOM 701 O O . LEU A 1 86 ? 23.514 6.595 -31.073 1.00 98.50 86 LEU A O 1
ATOM 705 N N . LYS A 1 87 ? 21.642 7.248 -30.014 1.00 98.50 87 LYS A N 1
ATOM 706 C CA . LYS A 1 87 ? 21.258 8.261 -31.005 1.00 98.50 87 LYS A CA 1
ATOM 707 C C . LYS A 1 87 ? 22.345 9.324 -31.172 1.00 98.50 87 LYS A C 1
ATOM 709 O O . LYS A 1 87 ? 22.649 9.712 -32.297 1.00 98.50 87 LYS A O 1
ATOM 714 N N . GLU A 1 88 ? 22.932 9.776 -30.069 1.00 98.38 88 G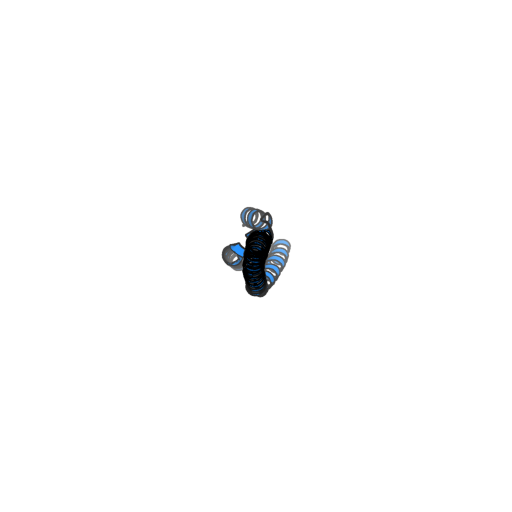LU A N 1
ATOM 715 C CA . GLU A 1 88 ? 24.038 10.730 -30.102 1.00 98.38 88 GLU A CA 1
ATOM 716 C C . GLU A 1 88 ? 25.278 10.132 -30.778 1.00 98.38 88 GLU A C 1
ATOM 718 O O . GLU A 1 88 ? 25.867 10.759 -31.656 1.00 98.38 88 GLU A O 1
ATOM 723 N N . SER A 1 89 ? 25.628 8.884 -30.451 1.00 98.19 89 SER A N 1
ATOM 724 C CA . SER A 1 89 ? 26.732 8.179 -31.109 1.00 98.19 89 SER A CA 1
ATOM 725 C C . SER A 1 89 ? 26.512 8.036 -32.619 1.00 98.19 89 SER A C 1
ATOM 727 O O . SER A 1 89 ? 27.452 8.237 -33.390 1.00 98.19 89 SER A O 1
ATOM 729 N N . MET A 1 90 ? 25.282 7.738 -33.049 1.00 98.31 90 MET A N 1
ATOM 730 C CA . MET A 1 90 ? 24.926 7.664 -34.469 1.00 98.31 90 MET A CA 1
ATOM 731 C C . MET A 1 90 ? 25.090 9.016 -35.167 1.00 98.31 90 MET A C 1
ATOM 733 O O . MET A 1 90 ? 25.674 9.060 -36.247 1.00 98.31 90 MET A O 1
ATOM 737 N N . ARG A 1 91 ? 24.641 10.111 -34.538 1.00 98.19 91 ARG A N 1
ATOM 738 C CA . ARG A 1 91 ? 24.818 11.472 -35.068 1.00 98.19 91 ARG A CA 1
ATOM 739 C C . ARG A 1 91 ? 26.297 11.811 -35.261 1.00 98.19 91 ARG A C 1
ATOM 741 O O . ARG A 1 91 ? 26.683 12.270 -36.329 1.00 98.19 91 ARG A O 1
ATOM 748 N N . VAL A 1 92 ? 27.130 11.536 -34.256 1.00 98.06 92 VAL A N 1
ATOM 749 C CA . VAL A 1 92 ? 28.581 11.772 -34.346 1.00 98.06 92 VAL A CA 1
ATOM 750 C C . VAL A 1 92 ? 29.205 10.938 -35.469 1.00 98.06 92 VAL A C 1
ATOM 752 O O . VAL A 1 92 ? 30.051 11.431 -36.211 1.00 98.06 92 VAL A O 1
ATOM 755 N N . HIS A 1 93 ? 28.788 9.678 -35.631 1.00 96.88 93 HIS A N 1
ATOM 756 C CA . HIS A 1 93 ? 29.296 8.832 -36.711 1.00 96.88 93 HIS A CA 1
ATOM 757 C C . HIS A 1 93 ? 28.906 9.357 -38.102 1.00 96.88 93 HIS A C 1
ATOM 759 O O . HIS A 1 93 ? 29.733 9.348 -39.013 1.00 96.88 93 HIS A O 1
ATOM 765 N N . GLU A 1 94 ? 27.678 9.856 -38.257 1.00 97.50 94 GLU A N 1
ATOM 766 C CA . GLU A 1 94 ? 27.210 10.510 -39.483 1.00 97.50 94 GLU A CA 1
ATOM 767 C C . GLU A 1 94 ? 28.032 11.768 -39.810 1.00 97.50 94 GLU A C 1
ATOM 769 O O . GLU A 1 94 ? 28.477 11.937 -40.946 1.00 97.50 94 GLU A O 1
ATOM 774 N N . GLU A 1 95 ? 28.305 12.620 -38.818 1.00 97.06 95 GLU A N 1
ATOM 775 C CA . GLU A 1 95 ? 29.152 13.811 -38.981 1.00 97.06 95 GLU A CA 1
ATOM 776 C C . GLU A 1 95 ? 30.579 13.450 -39.427 1.00 97.06 95 GLU A C 1
ATOM 778 O O . GLU A 1 95 ? 31.114 14.071 -40.348 1.00 97.06 95 GLU A O 1
ATOM 783 N N . LEU A 1 96 ? 31.181 12.412 -38.834 1.00 96.88 96 LEU A N 1
ATOM 784 C CA . LEU A 1 96 ? 32.513 11.931 -39.219 1.00 96.88 96 LEU A CA 1
ATOM 785 C C . LEU A 1 96 ? 32.551 11.383 -40.651 1.00 96.88 96 LEU A C 1
ATOM 787 O O . LEU A 1 96 ? 33.502 11.662 -41.382 1.00 96.88 96 LEU A O 1
ATOM 791 N N . LEU A 1 97 ? 31.529 10.626 -41.064 1.00 96.31 97 LEU A N 1
ATOM 792 C CA . LEU A 1 97 ? 31.415 10.138 -42.443 1.00 96.31 97 LEU A CA 1
ATOM 793 C C . LEU A 1 97 ? 31.305 11.304 -43.428 1.00 96.31 97 LEU A C 1
ATOM 795 O O . LEU A 1 97 ? 32.019 11.325 -44.428 1.00 96.31 97 LEU A O 1
ATOM 799 N N . ASN A 1 98 ? 30.462 12.293 -43.127 1.00 95.31 98 ASN A N 1
ATOM 800 C CA . ASN A 1 98 ? 30.303 13.474 -43.973 1.00 95.31 98 ASN A CA 1
ATOM 801 C C . ASN A 1 98 ? 31.616 14.249 -44.139 1.00 95.31 98 ASN A C 1
ATOM 803 O O . ASN A 1 98 ? 31.912 14.696 -45.243 1.00 95.31 98 ASN A O 1
ATOM 807 N N . LEU A 1 99 ? 32.422 14.372 -43.079 1.00 95.81 99 LEU A N 1
ATOM 808 C CA . LEU A 1 99 ? 33.748 14.992 -43.162 1.00 95.81 99 LEU A CA 1
ATOM 809 C C . LEU A 1 99 ? 34.708 14.189 -44.048 1.00 95.81 99 LEU A C 1
ATOM 811 O O . LEU A 1 99 ? 35.370 14.775 -44.896 1.00 95.81 99 LEU A O 1
ATOM 815 N N . ALA A 1 100 ? 34.750 12.863 -43.894 1.00 94.31 100 ALA A N 1
ATOM 816 C CA . ALA A 1 100 ? 35.657 11.999 -44.654 1.00 94.31 100 ALA A CA 1
ATOM 817 C C . ALA A 1 100 ? 35.358 11.951 -46.166 1.00 94.31 100 ALA A C 1
ATOM 819 O O . ALA A 1 100 ? 36.253 11.652 -46.949 1.00 94.31 100 ALA A O 1
ATOM 820 N N . PHE A 1 101 ? 34.113 12.215 -46.578 1.00 91.44 101 PHE A N 1
ATOM 821 C CA . PHE A 1 101 ? 33.704 12.251 -47.991 1.00 91.44 101 PHE A CA 1
ATOM 822 C C . PHE A 1 101 ? 33.597 13.667 -48.581 1.00 91.44 101 PHE A C 1
ATOM 824 O O . PHE A 1 101 ? 33.350 13.802 -49.779 1.00 91.44 101 PHE A O 1
ATOM 831 N N . ALA A 1 102 ? 33.730 14.712 -47.759 1.00 85.75 102 ALA A N 1
ATOM 832 C CA . ALA A 1 102 ? 33.779 16.106 -48.208 1.00 85.75 102 ALA A CA 1
ATOM 833 C C . ALA A 1 102 ? 35.209 16.584 -48.541 1.00 85.75 102 ALA A C 1
ATOM 835 O O . ALA A 1 102 ? 35.367 17.707 -49.026 1.00 85.75 102 ALA A O 1
ATOM 836 N N . GLU A 1 103 ? 36.216 15.749 -48.268 1.00 55.53 103 GLU A N 1
ATOM 837 C CA . GLU A 1 103 ? 37.632 15.908 -48.637 1.00 55.53 103 GLU A CA 1
ATOM 838 C C . GLU A 1 103 ? 37.915 15.323 -50.033 1.00 55.53 103 GLU A C 1
ATOM 840 O O . GLU A 1 103 ? 38.648 15.982 -50.808 1.00 55.53 103 GLU A O 1
#

Sequence (103 aa):
AIKHLKRLLRYDVDDLLDQVNNFTVFAEDLRASSWRLTNKELRFMEDVMQFQGELVSNAPFIEAVKDAHSCHHEMVSAVFEQIMSLKESMRVHEELLNLAFAE

pLDDT: mean 91.69, std 7.62, range [55.53, 98.5]

Foldseek 3Di:
DVVVVVVLVVDDPVSNLVCLVVLVVVLVVLVVCLVVDDPVSNVVSVVSVVVSVVSVVCSVVVVVVVVVVVVVVVVVVVVVVVVVVVVVVVVVVVVVVVVVVVD